Protein AF-A0A507D457-F1 (afdb_monomer_lite)

Structure (mmCIF, N/CA/C/O backbone):
data_AF-A0A507D457-F1
#
_entry.id   AF-A0A507D457-F1
#
loop_
_atom_site.group_PDB
_atom_site.id
_atom_site.type_symbol
_atom_site.label_atom_id
_atom_site.label_alt_id
_atom_site.label_comp_id
_atom_site.label_asym_id
_atom_site.label_entity_id
_atom_site.label_seq_id
_atom_site.pdbx_PDB_ins_code
_atom_site.Cartn_x
_atom_site.Cartn_y
_atom_site.Cartn_z
_atom_site.occupancy
_atom_site.B_iso_or_equiv
_atom_site.auth_seq_id
_atom_site.auth_comp_id
_atom_site.auth_asym_id
_atom_site.auth_atom_id
_atom_site.pdbx_PDB_model_num
ATOM 1 N N . MET A 1 1 ? 14.334 3.196 -69.834 1.00 40.72 1 MET A N 1
ATOM 2 C CA . MET A 1 1 ? 15.586 3.610 -70.505 1.00 40.72 1 MET A CA 1
ATOM 3 C C . MET A 1 1 ? 16.375 4.481 -69.542 1.00 40.72 1 MET A C 1
ATOM 5 O O . MET A 1 1 ? 15.793 5.365 -68.929 1.00 40.72 1 MET A O 1
ATOM 9 N N . ARG A 1 2 ? 17.643 4.129 -69.306 1.00 42.78 2 ARG A N 1
ATOM 10 C CA . ARG A 1 2 ? 18.529 4.730 -68.298 1.00 42.78 2 ARG A CA 1
ATOM 11 C C . ARG A 1 2 ? 19.081 6.055 -68.831 1.00 42.78 2 ARG A C 1
ATOM 13 O O . ARG A 1 2 ? 19.603 6.077 -69.938 1.00 42.78 2 ARG A O 1
ATOM 20 N N . SER A 1 3 ? 18.970 7.124 -68.048 1.00 52.28 3 SER A N 1
ATOM 21 C CA . SER A 1 3 ? 19.655 8.393 -68.301 1.00 52.28 3 SER A CA 1
ATOM 22 C C . SER A 1 3 ? 21.042 8.315 -67.655 1.00 52.28 3 SER A C 1
ATOM 24 O O . SER A 1 3 ? 21.180 8.065 -66.459 1.00 52.28 3 SER A O 1
ATOM 26 N N . THR A 1 4 ? 22.072 8.446 -68.485 1.00 59.47 4 THR A N 1
ATOM 27 C CA . THR A 1 4 ? 23.485 8.518 -68.108 1.00 59.47 4 THR A CA 1
ATOM 28 C C . THR A 1 4 ? 24.004 9.893 -68.501 1.00 59.47 4 THR A C 1
ATOM 30 O O . THR A 1 4 ? 23.949 10.239 -69.680 1.00 59.47 4 THR A O 1
ATOM 33 N N . THR A 1 5 ? 24.551 10.643 -67.546 1.00 67.50 5 THR A N 1
ATOM 34 C CA . THR A 1 5 ? 25.276 11.897 -67.809 1.00 67.50 5 THR A CA 1
ATOM 35 C C . THR A 1 5 ? 26.602 11.868 -67.032 1.00 67.50 5 THR A C 1
ATOM 37 O O . THR A 1 5 ? 26.635 11.295 -65.939 1.00 67.50 5 THR A O 1
ATOM 40 N N . PRO A 1 6 ? 27.717 12.382 -67.594 1.00 61.09 6 PRO A N 1
ATOM 41 C CA . PRO A 1 6 ? 29.050 11.887 -67.263 1.00 61.09 6 PRO A CA 1
ATOM 42 C C . PRO A 1 6 ? 29.789 12.639 -66.145 1.00 61.09 6 PRO A C 1
ATOM 44 O O . PRO A 1 6 ? 29.514 13.782 -65.792 1.00 61.09 6 PRO A O 1
ATOM 47 N N . CYS A 1 7 ? 30.798 11.922 -65.652 1.00 49.75 7 CYS A N 1
ATOM 48 C CA . CYS A 1 7 ? 31.830 12.249 -64.676 1.00 49.75 7 CYS A CA 1
ATOM 49 C C . CYS A 1 7 ? 32.551 13.591 -64.942 1.00 49.75 7 CYS A C 1
ATOM 51 O O . CYS A 1 7 ? 33.140 13.780 -66.007 1.00 49.75 7 CYS A O 1
ATOM 53 N N . ARG A 1 8 ? 32.588 14.496 -63.948 1.00 54.41 8 ARG A N 1
ATOM 54 C CA . ARG A 1 8 ? 33.417 15.717 -63.971 1.00 54.41 8 ARG A CA 1
ATOM 55 C C . ARG A 1 8 ? 34.651 15.542 -63.085 1.00 54.41 8 ARG A C 1
ATOM 57 O O . ARG A 1 8 ? 34.602 15.687 -61.868 1.00 54.41 8 ARG A O 1
ATOM 64 N N . ARG A 1 9 ? 35.769 15.231 -63.738 1.00 54.78 9 ARG A N 1
ATOM 65 C CA . ARG A 1 9 ? 37.132 15.193 -63.196 1.00 54.78 9 ARG A CA 1
ATOM 66 C C . ARG A 1 9 ? 37.588 16.618 -62.858 1.00 54.78 9 ARG A C 1
ATOM 68 O O . ARG A 1 9 ? 37.715 17.435 -63.762 1.00 54.78 9 ARG A O 1
ATOM 75 N N . SER A 1 10 ? 37.852 16.903 -61.583 1.00 58.59 10 SER A N 1
ATOM 76 C CA . SER A 1 10 ? 38.511 18.139 -61.142 1.00 58.59 10 SER A CA 1
ATOM 77 C C . SER A 1 10 ? 39.862 17.812 -60.509 1.00 58.59 10 SER A C 1
ATOM 79 O O . SER A 1 10 ? 40.001 16.878 -59.722 1.00 58.59 10 SER A O 1
ATOM 81 N N . THR A 1 11 ? 40.875 18.538 -60.954 1.00 60.06 11 THR A N 1
ATOM 82 C CA . THR A 1 11 ? 42.305 18.312 -60.759 1.00 60.06 11 THR A CA 1
ATOM 83 C C . THR A 1 11 ? 42.849 18.984 -59.491 1.00 60.06 11 THR A C 1
ATOM 85 O O . THR A 1 11 ? 42.638 20.171 -59.305 1.00 60.06 11 THR A O 1
ATOM 88 N N . ARG A 1 12 ? 43.637 18.217 -58.718 1.00 49.38 12 ARG A N 1
ATOM 89 C CA . ARG A 1 12 ? 44.811 18.582 -57.882 1.00 49.38 12 ARG A CA 1
ATOM 90 C C . ARG A 1 12 ? 44.747 19.759 -56.874 1.00 49.38 12 ARG A C 1
ATOM 92 O O . ARG A 1 12 ? 44.838 20.918 -57.245 1.00 49.38 12 ARG A O 1
ATOM 99 N N . LEU A 1 13 ? 44.771 19.357 -55.593 1.00 61.59 13 LEU A N 1
ATOM 100 C CA . LEU A 1 13 ? 45.591 19.783 -54.429 1.00 61.59 13 LEU A CA 1
ATOM 101 C C . LEU A 1 13 ? 46.285 21.164 -54.413 1.00 61.59 13 LEU A C 1
ATOM 103 O O . LEU A 1 13 ? 47.066 21.472 -55.310 1.00 61.59 13 LEU A O 1
ATOM 107 N N . PRO A 1 14 ? 46.281 21.801 -53.226 1.00 58.06 14 PRO A N 1
ATOM 108 C CA . PRO A 1 14 ? 47.532 22.242 -52.598 1.00 58.06 14 PRO A CA 1
ATOM 109 C C . PRO A 1 14 ? 47.848 21.495 -51.286 1.00 58.06 14 PRO A C 1
ATOM 111 O O . PRO A 1 14 ? 46.975 21.231 -50.464 1.00 58.06 14 PRO A O 1
ATOM 114 N N . LYS A 1 15 ? 49.133 21.160 -51.104 1.00 56.28 15 LYS A N 1
ATOM 115 C CA . LYS A 1 15 ? 49.724 20.649 -49.857 1.00 56.28 15 LYS A CA 1
ATOM 116 C C . LYS A 1 15 ? 49.839 21.795 -48.848 1.00 56.28 15 LYS A C 1
ATOM 118 O O . LYS A 1 15 ? 50.348 22.853 -49.211 1.00 56.28 15 LYS A O 1
ATOM 123 N N . THR A 1 16 ? 49.452 21.569 -47.596 1.00 59.59 16 THR A N 1
ATOM 124 C CA . THR A 1 16 ? 49.792 22.443 -46.462 1.00 59.59 16 THR A CA 1
ATOM 125 C C . THR A 1 16 ? 50.861 21.795 -45.573 1.00 59.59 16 THR A C 1
ATOM 127 O O . THR A 1 16 ? 50.973 20.566 -45.546 1.00 59.59 16 THR A O 1
ATOM 130 N N . PRO A 1 17 ? 51.715 22.613 -44.931 1.00 56.50 17 PRO A N 1
ATOM 131 C CA . PRO A 1 17 ? 53.011 22.190 -44.417 1.00 56.50 17 PRO A CA 1
ATOM 132 C C . PRO A 1 17 ? 52.949 21.429 -43.088 1.00 56.50 17 PRO A C 1
ATOM 134 O O . PRO A 1 17 ? 52.073 21.619 -42.250 1.00 56.50 17 PRO A O 1
ATOM 137 N N . THR A 1 18 ? 53.964 20.588 -42.935 1.00 61.97 18 THR A N 1
ATOM 138 C CA . THR A 1 18 ? 54.410 19.856 -41.749 1.00 61.97 18 THR A CA 1
ATOM 139 C C . THR A 1 18 ? 54.603 20.747 -40.523 1.00 61.97 18 THR A C 1
ATOM 141 O O . THR A 1 18 ? 55.246 21.785 -40.649 1.00 61.97 18 THR A O 1
ATOM 144 N N . ASN A 1 19 ? 54.161 20.284 -39.346 1.00 46.72 19 ASN A N 1
ATOM 145 C CA . ASN A 1 19 ? 54.885 20.426 -38.074 1.00 46.72 19 ASN A CA 1
ATOM 146 C C . ASN A 1 19 ? 54.259 19.547 -36.971 1.00 46.72 19 ASN A C 1
ATOM 148 O O . ASN A 1 19 ? 53.062 19.637 -36.721 1.00 46.72 19 ASN A O 1
ATOM 152 N N . GLY A 1 20 ? 55.093 18.760 -36.280 1.00 47.62 20 GLY A N 1
ATOM 153 C CA . GLY A 1 20 ? 54.848 18.349 -34.890 1.00 47.62 20 GLY A CA 1
ATOM 154 C C . GLY A 1 20 ? 54.278 16.949 -34.646 1.00 47.62 20 GLY A C 1
ATOM 155 O O . GLY A 1 20 ? 53.092 16.787 -34.396 1.00 47.62 20 GLY A O 1
ATOM 156 N N . THR A 1 21 ? 55.165 15.958 -34.663 1.00 55.25 21 THR A N 1
ATOM 157 C CA . THR A 1 21 ? 55.191 14.717 -33.870 1.00 55.25 21 THR A CA 1
ATOM 158 C C . THR A 1 21 ? 54.101 14.548 -32.794 1.00 55.25 21 THR A C 1
ATOM 160 O O . THR A 1 21 ? 54.176 15.151 -31.727 1.00 55.25 21 THR A O 1
ATOM 163 N N . HIS A 1 22 ? 53.173 13.615 -33.012 1.00 49.22 22 HIS A N 1
ATOM 164 C CA . HIS A 1 22 ? 52.527 12.872 -31.927 1.00 49.22 22 HIS A CA 1
ATOM 165 C C . HIS A 1 22 ? 53.082 11.442 -31.997 1.00 49.22 22 HIS A C 1
ATOM 167 O O . HIS A 1 22 ? 52.930 10.814 -33.047 1.00 49.22 22 HIS A O 1
ATOM 173 N N . PRO A 1 23 ? 53.761 10.919 -30.959 1.00 55.41 23 PRO A N 1
ATOM 174 C CA . PRO A 1 23 ? 54.167 9.524 -30.964 1.00 55.41 23 PRO A CA 1
ATOM 175 C C . PRO A 1 23 ? 52.903 8.667 -30.888 1.00 55.41 23 PRO A C 1
ATOM 177 O O . PRO A 1 23 ? 52.163 8.703 -29.905 1.00 55.41 23 PRO A O 1
ATOM 180 N N . THR A 1 24 ? 52.635 7.919 -31.950 1.00 60.94 24 THR A N 1
ATOM 181 C CA . THR A 1 24 ? 51.861 6.687 -31.851 1.00 60.94 24 THR A CA 1
ATOM 182 C C . THR A 1 24 ? 52.665 5.725 -30.982 1.00 60.94 24 THR A C 1
ATOM 184 O O . THR A 1 24 ? 53.814 5.484 -31.330 1.00 60.94 24 THR A O 1
ATOM 187 N N . PRO A 1 25 ? 52.135 5.177 -29.876 1.00 58.69 25 PRO A N 1
ATOM 188 C CA . PRO A 1 25 ? 52.659 3.939 -29.340 1.00 58.69 25 PRO A CA 1
ATOM 189 C C . PRO A 1 25 ? 52.114 2.801 -30.198 1.00 58.69 25 PRO A C 1
ATOM 191 O O . PRO A 1 25 ? 50.949 2.404 -30.143 1.00 58.69 25 PRO A O 1
ATOM 194 N N . ASP A 1 26 ? 53.008 2.359 -31.054 1.00 57.66 26 ASP A N 1
ATOM 195 C CA . ASP A 1 26 ? 53.074 1.100 -31.756 1.00 57.66 26 ASP A CA 1
ATOM 196 C C . ASP A 1 26 ? 52.633 -0.070 -30.867 1.00 57.66 26 ASP A C 1
ATOM 198 O O . ASP A 1 26 ? 52.958 -0.214 -29.688 1.00 57.66 26 ASP A O 1
ATOM 202 N N . THR A 1 27 ? 51.858 -0.930 -31.504 1.00 56.81 27 THR A N 1
ATOM 203 C CA . THR A 1 27 ? 51.615 -2.323 -31.164 1.00 56.81 27 THR A CA 1
ATOM 204 C C . THR A 1 27 ? 52.875 -3.051 -30.687 1.00 56.81 27 THR A C 1
ATOM 206 O O . THR A 1 27 ? 53.610 -3.544 -31.532 1.00 56.81 27 THR A O 1
ATOM 209 N N . GLU A 1 28 ? 53.066 -3.242 -29.376 1.00 54.56 28 GLU A N 1
ATOM 210 C CA . GLU A 1 28 ? 53.715 -4.473 -28.883 1.00 54.56 28 GLU A CA 1
ATOM 211 C C . GLU A 1 28 ? 53.509 -4.849 -27.407 1.00 54.56 28 GLU A C 1
ATOM 213 O O . GLU A 1 28 ? 54.311 -5.580 -26.848 1.00 54.56 28 GLU A O 1
ATOM 218 N N . HIS A 1 29 ? 52.405 -4.485 -26.755 1.00 50.53 29 HIS A N 1
ATOM 219 C CA . HIS A 1 29 ? 52.002 -5.201 -25.533 1.00 50.53 29 HIS A CA 1
ATOM 220 C C . HIS A 1 29 ? 50.528 -5.591 -25.602 1.00 50.53 29 HIS A C 1
ATOM 222 O O . HIS A 1 29 ? 49.727 -5.284 -24.719 1.00 50.53 29 HIS A O 1
ATOM 228 N N . MET A 1 30 ? 50.167 -6.351 -26.644 1.00 43.16 30 MET A N 1
ATOM 229 C CA . MET A 1 30 ? 49.155 -7.387 -26.450 1.00 43.16 30 MET A CA 1
ATOM 230 C C . MET A 1 30 ? 49.734 -8.359 -25.422 1.00 43.16 30 MET A C 1
ATOM 232 O O . MET A 1 30 ? 50.347 -9.366 -25.766 1.00 43.16 30 MET A O 1
ATOM 236 N N . VAL A 1 31 ? 49.579 -8.028 -24.139 1.00 54.34 31 VAL A N 1
ATOM 237 C CA . VAL A 1 31 ? 49.706 -9.004 -23.068 1.00 54.34 31 VAL A CA 1
ATOM 238 C C . VAL A 1 31 ? 48.721 -10.098 -23.440 1.00 54.34 31 VAL A C 1
ATOM 240 O O . VAL A 1 31 ? 47.506 -9.907 -23.355 1.00 54.34 31 VAL A O 1
ATOM 243 N N . ARG A 1 32 ? 49.268 -11.215 -23.918 1.00 45.72 32 ARG A N 1
ATOM 244 C CA . ARG A 1 32 ? 48.612 -12.508 -24.051 1.00 45.72 32 ARG A CA 1
ATOM 245 C C . ARG A 1 32 ? 48.019 -12.823 -22.675 1.00 45.72 32 ARG A C 1
ATOM 247 O O . ARG A 1 32 ? 48.655 -13.434 -21.826 1.00 45.72 32 ARG A O 1
ATOM 254 N N . ARG A 1 33 ? 46.807 -12.335 -22.400 1.00 57.44 33 ARG A N 1
ATOM 255 C CA . ARG A 1 33 ? 45.983 -12.820 -21.292 1.00 57.44 33 ARG A CA 1
ATOM 256 C C . ARG A 1 33 ? 45.326 -14.091 -21.788 1.00 57.44 33 ARG A C 1
ATOM 258 O O . ARG A 1 33 ? 44.151 -14.129 -22.134 1.00 57.44 33 ARG A O 1
ATOM 265 N N . GLU A 1 34 ? 46.155 -15.114 -21.896 1.00 49.56 34 GLU A N 1
ATOM 266 C CA . GLU A 1 34 ? 45.708 -16.489 -21.984 1.00 49.56 34 GLU A CA 1
ATOM 267 C C . GLU A 1 34 ? 45.012 -16.767 -20.662 1.00 49.56 34 GLU A C 1
ATOM 269 O O . GLU A 1 34 ? 45.642 -16.659 -19.618 1.00 49.56 34 GLU A O 1
ATOM 274 N N . PHE A 1 35 ? 43.702 -16.998 -20.695 1.00 50.06 35 PHE A N 1
ATOM 275 C CA . PHE A 1 35 ? 42.905 -17.353 -19.526 1.00 50.06 35 PHE A CA 1
ATOM 276 C C . PHE A 1 35 ? 43.305 -18.767 -19.083 1.00 50.06 35 PHE A C 1
ATOM 278 O O . PHE A 1 35 ? 42.814 -19.733 -19.676 1.00 50.06 35 PHE A O 1
ATOM 285 N N . PRO A 1 36 ? 44.178 -18.949 -18.076 1.00 54.44 36 PRO A N 1
ATOM 286 C CA . PRO A 1 36 ? 44.585 -20.272 -17.667 1.00 54.44 36 PRO A CA 1
ATOM 287 C C . PRO A 1 36 ? 43.594 -20.686 -16.584 1.00 54.44 36 PRO A C 1
ATOM 289 O O . PRO A 1 36 ? 43.691 -20.240 -15.444 1.00 54.44 36 PRO A O 1
ATOM 292 N N . LEU A 1 37 ? 42.634 -21.534 -16.953 1.00 55.50 37 LEU A N 1
ATOM 293 C CA . LEU A 1 37 ? 41.716 -22.200 -16.026 1.00 55.50 37 LEU A CA 1
ATOM 294 C C . LEU A 1 37 ? 40.602 -21.289 -15.462 1.00 55.50 37 LEU A C 1
ATOM 296 O O . LEU A 1 37 ? 40.804 -20.494 -14.553 1.00 55.50 37 LEU A O 1
ATOM 300 N N . PHE A 1 38 ? 39.382 -21.436 -15.982 1.00 51.03 38 PHE A N 1
ATOM 301 C CA . PHE A 1 38 ? 38.178 -20.749 -15.498 1.00 51.03 38 PHE A CA 1
ATOM 302 C C . PHE A 1 38 ? 37.650 -21.383 -14.188 1.00 51.03 38 PHE A C 1
ATOM 304 O O . PHE A 1 38 ? 37.067 -22.468 -14.255 1.00 51.03 38 PHE A O 1
ATOM 311 N N . PRO A 1 39 ? 37.737 -20.744 -12.997 1.00 50.78 39 PRO A N 1
ATOM 312 C CA . PRO A 1 39 ? 36.945 -21.162 -11.850 1.00 50.78 39 PRO A CA 1
ATOM 313 C C . PRO A 1 39 ? 35.525 -20.609 -12.014 1.00 50.78 39 PRO A C 1
ATOM 315 O O . PRO A 1 39 ? 35.305 -19.404 -12.146 1.00 50.78 39 PRO A O 1
ATOM 318 N N . PHE A 1 40 ? 34.536 -21.490 -11.946 1.00 55.47 40 PHE A N 1
ATOM 319 C CA . PHE A 1 40 ? 33.086 -21.248 -12.011 1.00 55.47 40 PHE A CA 1
ATOM 320 C C . PHE A 1 40 ? 32.524 -20.201 -11.012 1.00 55.47 40 PHE A C 1
ATOM 322 O O . PHE A 1 40 ? 31.317 -19.985 -10.965 1.00 55.47 40 PHE A O 1
ATOM 329 N N . ARG A 1 41 ? 33.366 -19.496 -10.240 1.00 50.72 41 ARG A N 1
ATOM 330 C CA . ARG A 1 41 ? 32.984 -18.323 -9.428 1.00 50.72 41 ARG A CA 1
ATOM 331 C C . ARG A 1 41 ? 32.916 -17.003 -10.220 1.00 50.72 41 ARG A C 1
ATOM 333 O O . ARG A 1 41 ? 32.436 -16.012 -9.681 1.00 50.72 41 ARG A O 1
ATOM 340 N N . LEU A 1 42 ? 33.337 -16.989 -11.490 1.00 55.88 42 LEU A N 1
ATOM 341 C CA . LEU A 1 42 ? 33.247 -15.852 -12.428 1.00 55.88 42 LEU A CA 1
ATOM 342 C C . LEU A 1 42 ? 31.890 -15.726 -13.159 1.00 55.88 42 LEU A C 1
ATOM 344 O O . LEU A 1 42 ? 31.726 -14.832 -13.983 1.00 55.88 42 LEU A O 1
ATOM 348 N N . PHE A 1 43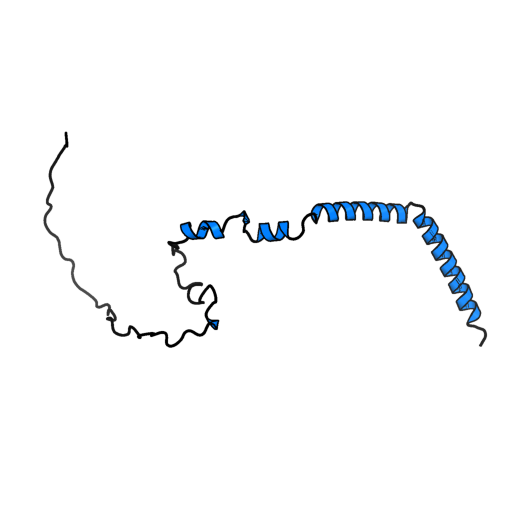 ? 30.890 -16.556 -12.840 1.00 52.84 43 PHE A N 1
ATOM 349 C CA . PHE A 1 43 ? 29.520 -16.457 -13.375 1.00 52.84 43 PHE A CA 1
ATOM 350 C C . PHE A 1 43 ? 28.705 -15.306 -12.736 1.00 52.84 43 PHE A C 1
ATOM 352 O O . PHE A 1 43 ? 27.551 -15.468 -12.344 1.00 52.84 43 PHE A O 1
ATOM 359 N N . ARG A 1 44 ? 2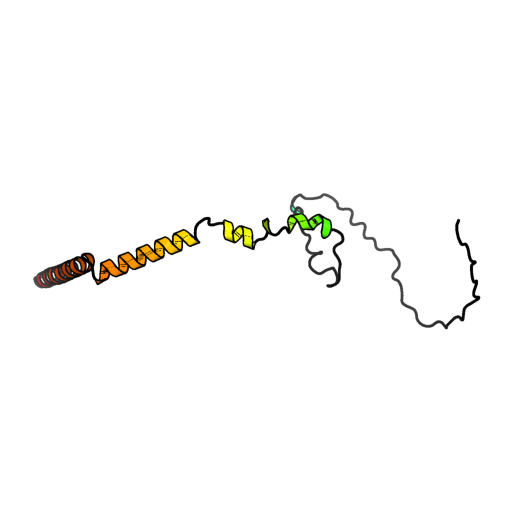9.288 -14.106 -12.618 1.00 51.84 44 ARG A N 1
ATOM 360 C CA . ARG A 1 44 ? 28.502 -12.874 -12.450 1.00 51.84 44 ARG A CA 1
ATOM 361 C C . ARG A 1 44 ? 28.171 -12.325 -13.830 1.00 51.84 44 ARG A C 1
ATOM 363 O O . ARG A 1 44 ? 29.052 -12.148 -14.660 1.00 51.84 44 ARG A O 1
ATOM 370 N N . VAL A 1 45 ? 26.898 -12.003 -14.039 1.00 57.34 45 VAL A N 1
ATOM 371 C CA . VAL A 1 45 ? 26.339 -11.569 -15.332 1.00 57.34 45 VAL A CA 1
ATOM 372 C C . VAL A 1 45 ? 26.835 -10.175 -15.775 1.00 57.34 45 VAL A C 1
ATOM 374 O O . VAL A 1 45 ? 26.562 -9.777 -16.897 1.00 57.34 45 VAL A O 1
ATOM 377 N N . ASN A 1 46 ? 27.612 -9.453 -14.956 1.00 55.22 46 ASN A N 1
ATOM 378 C CA . ASN A 1 46 ? 28.267 -8.201 -15.351 1.00 55.22 46 ASN A CA 1
ATOM 379 C C . ASN A 1 46 ? 29.676 -8.099 -14.742 1.00 55.22 46 ASN A C 1
ATOM 381 O O . ASN A 1 46 ? 29.802 -8.140 -13.513 1.00 55.22 46 ASN A O 1
ATOM 385 N N . PRO A 1 47 ? 30.737 -7.943 -15.551 1.00 57.78 47 PRO A N 1
ATOM 386 C CA . PRO A 1 47 ? 32.050 -7.603 -15.036 1.00 57.78 47 PRO A CA 1
ATOM 387 C C . PRO A 1 47 ? 32.156 -6.089 -14.740 1.00 57.78 47 PRO A C 1
ATOM 389 O O . PRO A 1 47 ? 31.623 -5.272 -15.493 1.00 57.78 47 PRO A O 1
ATOM 392 N N . PRO A 1 48 ? 32.885 -5.681 -13.684 1.00 54.72 48 PRO A N 1
ATOM 393 C CA . PRO A 1 48 ? 32.924 -4.295 -13.194 1.00 54.72 48 PRO A CA 1
ATOM 394 C C . PRO A 1 48 ? 33.628 -3.297 -14.129 1.00 54.72 48 PRO A C 1
ATOM 396 O O . PRO A 1 48 ? 33.690 -2.116 -13.816 1.00 54.72 48 PRO A O 1
ATOM 399 N N . PHE A 1 49 ? 34.158 -3.743 -15.273 1.00 57.88 49 PHE A N 1
ATOM 400 C CA . PHE A 1 49 ? 34.760 -2.864 -16.277 1.00 57.88 49 PHE A CA 1
ATOM 401 C C . PHE A 1 49 ? 33.754 -2.338 -17.314 1.00 57.88 49 PHE A C 1
ATOM 403 O O . PHE A 1 49 ? 34.179 -1.644 -18.228 1.00 57.88 49 PHE A O 1
ATOM 410 N N . LEU A 1 50 ? 32.458 -2.667 -17.228 1.00 51.16 50 LEU A N 1
ATOM 411 C CA . LEU A 1 50 ? 31.421 -2.141 -18.137 1.00 51.16 50 LEU A CA 1
ATOM 412 C C . LEU A 1 50 ? 30.618 -0.978 -17.538 1.00 51.16 50 LEU A C 1
ATOM 414 O O . LEU A 1 50 ? 30.175 -0.097 -18.273 1.00 51.16 50 LEU A O 1
ATOM 418 N N . ASP A 1 51 ? 30.466 -0.938 -16.214 1.00 51.91 51 ASP A N 1
ATOM 419 C CA . ASP A 1 51 ? 29.826 0.186 -15.538 1.00 51.91 51 ASP A CA 1
ATOM 420 C C . ASP A 1 51 ? 30.804 1.372 -15.544 1.00 51.91 51 ASP A C 1
ATOM 422 O O . ASP A 1 51 ? 31.698 1.452 -14.704 1.00 51.91 51 ASP A O 1
ATOM 426 N N . LYS A 1 52 ? 30.609 2.302 -16.496 1.00 55.28 52 LYS A N 1
ATOM 427 C CA . LYS A 1 52 ? 31.330 3.588 -16.680 1.00 55.28 52 LYS A CA 1
ATOM 428 C C . LYS A 1 52 ? 32.625 3.577 -17.512 1.00 55.28 52 LYS A C 1
ATOM 430 O O . LYS A 1 52 ? 33.337 4.576 -17.516 1.00 55.28 52 LYS A O 1
ATOM 435 N N . SER A 1 53 ? 32.952 2.505 -18.234 1.00 56.31 53 SER A N 1
ATOM 436 C CA . SER A 1 53 ? 34.098 2.522 -19.174 1.00 56.31 53 SER A CA 1
ATOM 437 C C . SER A 1 53 ? 33.769 3.103 -20.547 1.00 56.31 53 SER A C 1
ATOM 439 O O . SER A 1 53 ? 34.667 3.413 -21.328 1.00 56.31 53 SER A O 1
ATOM 441 N N . LEU A 1 54 ? 32.484 3.241 -20.850 1.00 66.25 54 LEU A N 1
ATOM 442 C CA . LEU A 1 54 ? 32.001 3.756 -22.115 1.00 66.25 54 LEU A CA 1
ATOM 443 C C . LEU A 1 54 ? 31.630 5.233 -21.920 1.00 66.25 54 LEU A C 1
ATOM 445 O O . LEU A 1 54 ? 30.999 5.554 -20.913 1.00 66.25 54 LEU A O 1
ATOM 449 N N . PRO A 1 55 ? 32.027 6.136 -22.837 1.00 71.38 55 PRO A N 1
ATOM 450 C CA . PRO A 1 55 ? 31.643 7.543 -22.754 1.00 71.38 55 PRO A CA 1
ATOM 451 C C . PRO A 1 55 ? 30.115 7.661 -22.677 1.00 71.38 55 PRO A C 1
ATOM 453 O O . PRO A 1 55 ? 29.415 6.846 -23.276 1.00 71.38 55 PRO A O 1
ATOM 456 N N . ASP A 1 56 ? 29.591 8.683 -21.995 1.00 73.94 56 ASP A N 1
ATOM 457 C CA . ASP A 1 56 ? 28.144 8.855 -21.739 1.00 73.94 56 ASP A CA 1
ATOM 458 C C . ASP A 1 56 ? 27.270 8.813 -23.013 1.00 73.94 56 ASP A C 1
ATOM 460 O O . ASP A 1 56 ? 26.074 8.536 -22.955 1.00 73.94 56 ASP A O 1
ATOM 464 N N . ASN A 1 57 ? 27.879 9.038 -24.183 1.00 72.75 57 ASN A N 1
ATOM 465 C CA . ASN A 1 57 ? 27.265 8.939 -25.507 1.00 72.75 57 ASN A CA 1
ATOM 466 C C . ASN A 1 57 ? 27.567 7.611 -26.243 1.00 72.75 57 ASN A C 1
ATOM 468 O O . ASN A 1 57 ? 27.699 7.579 -27.467 1.00 72.75 57 ASN A O 1
ATOM 472 N N . HIS A 1 58 ? 27.746 6.502 -25.528 1.00 75.81 58 HIS A N 1
ATOM 473 C CA . HIS A 1 58 ? 27.937 5.198 -26.155 1.00 75.81 58 HIS A CA 1
ATOM 474 C C . HIS A 1 58 ? 26.596 4.513 -26.440 1.00 75.81 58 HIS A C 1
ATOM 476 O O . HIS A 1 58 ? 25.805 4.223 -25.541 1.00 75.81 58 HIS A O 1
ATOM 482 N N . TYR A 1 59 ? 26.346 4.223 -27.716 1.00 78.12 59 TYR A N 1
ATOM 483 C CA . TYR A 1 59 ? 25.164 3.491 -28.154 1.00 78.12 59 TYR A CA 1
ATOM 484 C C . TYR A 1 59 ? 25.400 1.982 -28.051 1.00 78.12 59 TYR A C 1
ATOM 486 O O . TYR A 1 59 ? 26.202 1.430 -28.800 1.00 78.12 59 TYR A O 1
ATOM 494 N N . ASP A 1 60 ? 24.657 1.302 -27.179 1.00 83.12 60 ASP A N 1
ATOM 495 C CA . ASP A 1 60 ? 24.666 -0.161 -27.103 1.00 83.12 60 ASP A CA 1
ATOM 496 C C . ASP A 1 60 ? 24.059 -0.786 -28.388 1.00 83.12 60 ASP A C 1
ATOM 498 O O . ASP A 1 60 ? 22.852 -0.629 -28.641 1.00 83.12 60 ASP A O 1
ATOM 502 N N . PRO A 1 61 ? 24.849 -1.517 -29.206 1.00 84.25 61 PRO A N 1
ATOM 503 C CA . PRO A 1 61 ? 24.380 -2.110 -30.460 1.00 84.25 61 PRO A CA 1
ATOM 504 C C . PRO A 1 61 ? 23.354 -3.235 -30.248 1.00 84.25 61 PRO A C 1
ATOM 506 O O . PRO A 1 61 ? 22.547 -3.506 -31.140 1.00 84.25 61 PRO A O 1
ATOM 509 N N . TRP A 1 62 ? 23.322 -3.857 -29.066 1.00 85.38 62 TRP A N 1
ATOM 510 C CA . TRP A 1 62 ? 22.418 -4.960 -28.732 1.00 85.38 62 TRP A CA 1
ATOM 511 C C . TRP A 1 62 ? 21.146 -4.502 -28.029 1.00 85.38 62 TRP A C 1
ATOM 513 O O . TRP A 1 62 ? 20.243 -5.308 -27.814 1.00 85.38 62 TRP A O 1
ATOM 523 N N . ARG A 1 63 ? 20.994 -3.202 -27.766 1.00 83.50 63 ARG A N 1
ATOM 524 C CA . ARG A 1 63 ? 19.829 -2.634 -27.078 1.00 83.50 63 ARG A CA 1
ATOM 525 C C . ARG A 1 63 ? 18.490 -3.043 -27.696 1.00 83.50 63 ARG A C 1
ATOM 527 O O . ARG A 1 63 ? 17.536 -3.286 -26.968 1.00 83.50 63 ARG A O 1
ATOM 534 N N . LYS A 1 64 ? 18.409 -3.142 -29.032 1.00 85.69 64 LYS A N 1
ATOM 535 C CA . LYS A 1 64 ? 17.199 -3.619 -29.736 1.00 85.69 64 LYS A CA 1
ATOM 536 C C . LYS A 1 64 ? 16.907 -5.094 -29.443 1.00 85.69 64 LYS A C 1
ATOM 538 O O . LYS A 1 64 ? 15.749 -5.467 -29.304 1.00 85.69 64 LYS A O 1
ATOM 543 N N . ARG A 1 65 ? 17.952 -5.917 -29.333 1.00 85.50 65 ARG A N 1
ATOM 544 C CA . ARG A 1 65 ? 17.856 -7.345 -29.009 1.00 85.50 65 ARG A CA 1
ATOM 545 C C . ARG A 1 65 ? 17.528 -7.569 -27.534 1.00 85.50 65 ARG A C 1
ATOM 547 O O . ARG A 1 65 ? 16.761 -8.473 -27.245 1.00 85.50 65 ARG A O 1
ATOM 554 N N . ASP A 1 66 ? 18.046 -6.747 -26.628 1.00 88.06 66 ASP A N 1
ATOM 555 C CA . ASP A 1 66 ? 17.785 -6.847 -25.184 1.00 88.06 66 ASP A CA 1
ATOM 556 C C . ASP A 1 66 ? 16.514 -6.107 -24.732 1.00 88.06 66 ASP A C 1
ATOM 558 O O . ASP A 1 66 ? 16.115 -6.203 -23.568 1.00 88.06 66 ASP A O 1
ATOM 562 N N . ALA A 1 67 ? 15.831 -5.411 -25.647 1.00 88.81 67 ALA A N 1
ATOM 563 C CA . ALA A 1 67 ? 14.619 -4.648 -25.354 1.00 88.81 67 ALA A CA 1
ATOM 564 C C . ALA A 1 67 ? 13.501 -5.510 -24.742 1.00 88.81 67 ALA A C 1
ATOM 566 O O . ALA A 1 67 ? 12.823 -5.057 -23.823 1.00 88.81 67 ALA A O 1
ATOM 567 N N . TRP A 1 68 ? 13.344 -6.769 -25.174 1.00 86.56 68 TRP A N 1
ATOM 568 C CA . TRP A 1 68 ? 12.307 -7.664 -24.638 1.00 86.56 68 TRP A CA 1
ATOM 569 C C . TRP A 1 68 ? 12.501 -7.983 -23.146 1.00 86.56 68 TRP A C 1
ATOM 571 O O . TRP A 1 68 ? 11.523 -8.187 -22.432 1.00 86.56 68 TRP A O 1
ATOM 581 N N . ARG A 1 69 ? 13.746 -7.984 -22.639 1.00 87.75 69 ARG A N 1
ATOM 582 C CA . ARG A 1 69 ? 14.035 -8.211 -21.207 1.00 87.75 69 ARG A CA 1
ATOM 583 C C . ARG A 1 69 ? 13.635 -7.022 -20.344 1.00 87.75 69 ARG A C 1
ATOM 585 O O . ARG A 1 69 ? 13.345 -7.183 -19.163 1.00 87.75 69 ARG A O 1
ATOM 592 N N . ARG A 1 70 ? 13.642 -5.830 -20.940 1.00 84.25 70 ARG A N 1
ATOM 593 C CA . ARG A 1 70 ? 13.254 -4.561 -20.316 1.00 84.25 70 ARG A CA 1
ATOM 594 C C . ARG A 1 70 ? 11.800 -4.199 -20.629 1.00 84.25 70 ARG A C 1
ATOM 596 O O . ARG A 1 70 ? 11.444 -3.031 -20.566 1.00 84.25 70 ARG A O 1
ATOM 603 N N . HIS A 1 71 ? 10.975 -5.183 -20.986 1.00 88.94 71 HIS A N 1
ATOM 604 C CA . HIS A 1 71 ? 9.556 -4.966 -21.227 1.00 88.94 71 HIS A CA 1
ATOM 605 C C . HIS A 1 71 ? 8.848 -4.501 -19.944 1.00 88.94 71 HIS A C 1
ATOM 607 O O . HIS A 1 71 ? 9.150 -4.995 -18.854 1.00 88.94 71 HIS A O 1
ATOM 613 N N . ASP A 1 72 ? 7.883 -3.589 -20.076 1.00 88.44 72 ASP A N 1
ATOM 614 C CA . ASP A 1 72 ? 7.179 -2.964 -18.946 1.00 88.44 72 ASP A CA 1
ATOM 615 C C . ASP A 1 72 ? 6.497 -3.981 -18.025 1.00 88.44 72 ASP A C 1
ATOM 617 O O . ASP A 1 72 ? 6.472 -3.797 -16.804 1.00 88.44 72 ASP A O 1
ATOM 621 N N . PHE A 1 73 ? 6.038 -5.105 -18.582 1.00 88.00 73 PHE A N 1
ATOM 622 C CA . PHE A 1 73 ? 5.498 -6.225 -17.812 1.00 88.00 73 PHE A CA 1
ATOM 623 C C . PHE A 1 73 ? 6.491 -6.766 -16.770 1.00 88.00 73 PHE A C 1
ATOM 625 O O . PHE A 1 73 ? 6.106 -7.094 -15.647 1.00 88.00 73 PHE A O 1
ATOM 632 N N . PHE A 1 74 ? 7.783 -6.814 -17.110 1.00 89.06 74 PHE A N 1
ATOM 633 C CA . PHE A 1 74 ? 8.853 -7.267 -16.222 1.00 89.06 74 PHE A CA 1
ATOM 634 C C . PHE A 1 74 ? 9.480 -6.135 -15.405 1.00 89.06 74 PHE A C 1
ATOM 636 O O . PHE A 1 74 ? 10.471 -6.385 -14.710 1.00 89.06 74 PHE A O 1
ATOM 643 N N . SER A 1 75 ? 8.941 -4.915 -15.460 1.00 88.94 75 SER A N 1
ATOM 644 C CA . SER A 1 75 ? 9.466 -3.788 -14.690 1.00 88.94 75 SER A CA 1
ATOM 645 C C . SER A 1 75 ? 9.425 -4.071 -13.184 1.00 88.94 75 SER A C 1
ATOM 647 O O . SER A 1 75 ? 8.537 -4.761 -12.678 1.00 88.94 75 SER A O 1
ATOM 649 N N . ALA A 1 76 ? 10.393 -3.526 -12.442 1.00 88.25 76 ALA A N 1
ATOM 650 C CA . ALA A 1 76 ? 10.449 -3.691 -10.988 1.00 88.25 76 ALA A CA 1
ATOM 651 C C 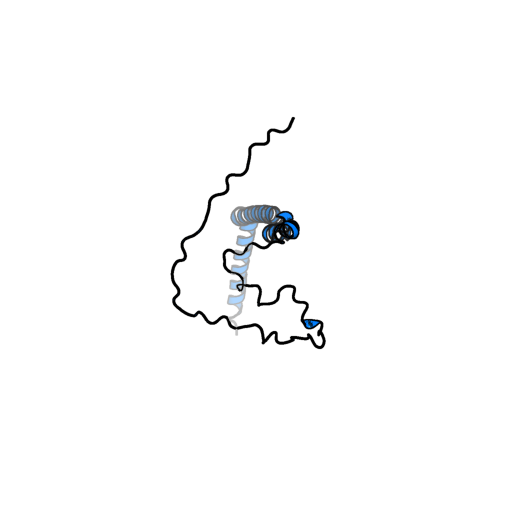. ALA A 1 76 ? 9.150 -3.210 -10.320 1.00 88.25 76 ALA A C 1
ATOM 653 O O . ALA A 1 76 ? 8.613 -3.885 -9.447 1.00 88.25 76 ALA A O 1
ATOM 654 N N . ARG A 1 77 ? 8.593 -2.093 -10.803 1.00 89.44 77 ARG A N 1
ATOM 655 C CA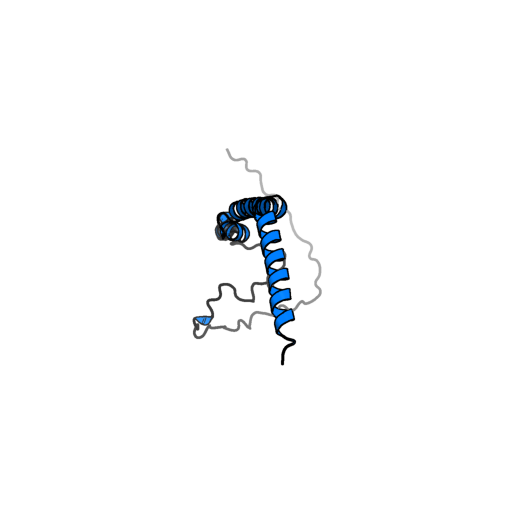 . ARG A 1 77 ? 7.318 -1.540 -10.337 1.00 89.44 77 ARG A CA 1
ATOM 656 C C . ARG A 1 77 ? 6.163 -2.529 -10.490 1.00 89.44 77 ARG A C 1
ATOM 658 O O . ARG A 1 77 ? 5.405 -2.706 -9.542 1.00 89.44 77 ARG A O 1
ATOM 665 N N . ASN A 1 78 ? 6.042 -3.176 -11.649 1.00 89.50 78 ASN A N 1
ATOM 666 C CA . ASN A 1 78 ? 4.963 -4.130 -11.892 1.00 89.50 78 ASN A CA 1
ATOM 667 C C . ASN A 1 78 ? 5.067 -5.340 -10.949 1.00 89.50 78 ASN A C 1
ATOM 669 O O . ASN A 1 78 ? 4.073 -5.774 -10.374 1.00 89.50 78 ASN A O 1
ATOM 673 N N . ARG A 1 79 ? 6.290 -5.819 -10.685 1.00 89.56 79 ARG A N 1
ATOM 674 C CA . ARG A 1 79 ? 6.532 -6.892 -9.705 1.00 89.56 79 ARG A CA 1
ATOM 675 C C . ARG A 1 79 ? 6.092 -6.494 -8.295 1.00 89.56 79 ARG A C 1
ATOM 677 O O . ARG A 1 79 ? 5.451 -7.297 -7.630 1.00 89.56 79 ARG A O 1
ATOM 684 N N . PHE A 1 80 ? 6.386 -5.267 -7.854 1.00 89.62 80 PHE A N 1
ATOM 685 C CA . PHE A 1 80 ? 5.983 -4.791 -6.525 1.00 89.62 80 PHE A CA 1
ATOM 686 C C . PHE A 1 80 ? 4.466 -4.658 -6.372 1.00 89.62 80 PHE A C 1
ATOM 688 O O . PHE A 1 80 ? 3.924 -5.068 -5.349 1.00 89.62 80 PHE A O 1
ATOM 695 N N . LEU A 1 81 ? 3.773 -4.137 -7.387 1.00 87.06 81 LEU A N 1
ATOM 696 C CA . LEU A 1 81 ? 2.313 -3.988 -7.354 1.00 87.06 81 LEU A CA 1
ATOM 697 C C . LEU A 1 81 ? 1.586 -5.338 -7.297 1.00 87.06 81 LEU A C 1
ATOM 699 O O . LEU A 1 81 ? 0.543 -5.450 -6.660 1.00 87.06 81 LEU A O 1
ATOM 703 N N . HIS A 1 82 ? 2.148 -6.369 -7.927 1.00 89.31 82 HIS A N 1
ATOM 704 C CA . HIS A 1 82 ? 1.573 -7.714 -7.946 1.00 89.31 82 HIS A CA 1
ATOM 705 C C . HIS A 1 82 ? 2.074 -8.631 -6.823 1.00 89.31 82 HIS A C 1
ATOM 707 O O . HIS A 1 82 ? 1.601 -9.759 -6.710 1.00 89.31 82 HIS A O 1
ATOM 713 N N . MET A 1 83 ? 3.000 -8.169 -5.979 1.00 90.06 83 MET A N 1
ATOM 714 C CA . MET A 1 83 ? 3.557 -8.975 -4.889 1.00 90.06 83 MET A CA 1
ATOM 715 C C . MET A 1 83 ? 2.532 -9.246 -3.780 1.00 90.06 83 MET A C 1
ATOM 717 O O . MET A 1 83 ? 2.602 -10.279 -3.121 1.00 90.06 83 MET A O 1
ATOM 721 N N . VAL A 1 84 ? 1.571 -8.334 -3.590 1.00 90.94 84 VAL A N 1
ATOM 722 C CA . VAL A 1 84 ? 0.488 -8.482 -2.609 1.00 90.94 84 VAL A CA 1
ATOM 723 C C . VAL A 1 84 ? -0.861 -8.278 -3.300 1.00 90.94 84 VAL A C 1
ATOM 725 O O . VAL A 1 84 ? -1.412 -7.170 -3.284 1.00 90.94 84 VAL A O 1
ATOM 728 N N . PRO A 1 85 ? -1.399 -9.326 -3.950 1.00 88.25 85 PRO A N 1
ATOM 729 C CA . PRO A 1 85 ? -2.694 -9.224 -4.602 1.00 88.25 85 PRO A CA 1
ATOM 730 C C . PRO A 1 85 ? -3.763 -8.893 -3.555 1.00 88.25 85 PRO A C 1
ATOM 732 O O . PRO A 1 85 ? -3.875 -9.556 -2.528 1.00 88.25 85 PRO A O 1
ATOM 735 N N . GLY A 1 86 ? -4.540 -7.838 -3.804 1.00 90.94 86 GLY A N 1
ATOM 736 C CA . GLY A 1 86 ? -5.661 -7.463 -2.941 1.00 90.94 86 GLY A CA 1
ATOM 737 C C . GLY A 1 86 ? -5.316 -6.616 -1.713 1.00 90.94 86 GLY A C 1
ATOM 738 O O . GLY A 1 86 ? -6.241 -6.296 -0.971 1.00 90.94 86 GLY A O 1
ATOM 739 N N . LEU A 1 87 ? -4.058 -6.178 -1.521 1.00 92.75 87 LEU A N 1
ATOM 740 C CA . LEU A 1 87 ? -3.689 -5.296 -0.396 1.00 92.75 87 LEU A CA 1
ATOM 741 C C . LEU A 1 87 ? -4.609 -4.069 -0.320 1.00 92.75 87 LEU A C 1
ATOM 743 O O . LEU A 1 87 ? -5.131 -3.766 0.743 1.00 92.75 87 LEU A O 1
ATOM 747 N N . GLY A 1 88 ? -4.873 -3.409 -1.451 1.00 92.94 88 GLY A N 1
ATOM 748 C CA . GLY A 1 88 ? -5.723 -2.215 -1.475 1.00 92.94 88 GLY A CA 1
ATOM 749 C C . GLY A 1 88 ? -7.144 -2.472 -0.965 1.00 92.94 88 GLY A C 1
ATOM 750 O O . GLY A 1 88 ? -7.645 -1.723 -0.131 1.00 92.94 88 GLY A O 1
ATOM 751 N N . ILE A 1 89 ? -7.778 -3.560 -1.409 1.00 95.69 89 ILE A N 1
ATOM 752 C CA . ILE A 1 89 ? -9.142 -3.913 -0.984 1.00 95.69 89 ILE A CA 1
ATOM 753 C C . ILE A 1 89 ? -9.138 -4.340 0.487 1.00 95.69 89 ILE A C 1
ATOM 755 O O . ILE A 1 89 ? -10.014 -3.928 1.244 1.00 95.69 89 ILE A O 1
ATOM 759 N N . ALA A 1 90 ? -8.131 -5.109 0.908 1.00 96.00 90 ALA A N 1
ATOM 760 C CA . ALA A 1 90 ? -7.976 -5.523 2.296 1.00 96.00 90 ALA A CA 1
ATOM 761 C C . ALA A 1 90 ? -7.811 -4.319 3.234 1.00 96.00 90 ALA A C 1
ATOM 763 O O . ALA A 1 90 ? -8.473 -4.258 4.266 1.00 96.00 90 ALA A O 1
ATOM 764 N N . THR A 1 91 ? -6.991 -3.328 2.869 1.00 97.38 91 THR A N 1
ATOM 765 C CA . THR A 1 91 ? -6.819 -2.101 3.660 1.00 97.38 91 THR A CA 1
ATOM 766 C C . THR A 1 91 ? -8.123 -1.315 3.765 1.00 97.38 91 THR A C 1
ATOM 768 O O . THR A 1 91 ? -8.461 -0.856 4.852 1.00 97.38 91 THR A O 1
ATOM 771 N N . VAL A 1 92 ? -8.881 -1.188 2.671 1.00 97.62 92 VAL A N 1
ATOM 772 C CA . VAL A 1 92 ? -10.174 -0.484 2.682 1.00 97.62 92 VAL A CA 1
ATOM 773 C C . VAL A 1 92 ? -11.195 -1.210 3.560 1.00 97.62 92 VAL A C 1
ATOM 775 O O . VAL A 1 92 ? -11.826 -0.581 4.406 1.00 97.62 92 VAL A O 1
ATOM 778 N N . ALA A 1 93 ? -11.331 -2.529 3.410 1.00 97.81 93 ALA A N 1
ATOM 779 C CA . ALA A 1 93 ? -12.232 -3.331 4.234 1.00 97.81 93 ALA A CA 1
ATOM 780 C C . ALA A 1 93 ? -11.857 -3.258 5.722 1.00 97.81 93 ALA A C 1
ATOM 782 O O . ALA A 1 93 ? -12.721 -3.087 6.580 1.00 97.81 93 ALA A O 1
ATOM 783 N N . PHE A 1 94 ? -10.560 -3.324 6.025 1.00 97.38 94 PHE A N 1
ATOM 784 C CA . PHE A 1 94 ? -10.056 -3.200 7.385 1.00 97.38 94 PHE A CA 1
ATOM 785 C C . PHE A 1 94 ? -10.326 -1.812 7.976 1.00 97.38 94 PHE A C 1
ATOM 787 O O . PHE A 1 94 ? -10.794 -1.709 9.105 1.00 97.38 94 PHE A O 1
ATOM 794 N N . ALA A 1 95 ? -10.102 -0.741 7.212 1.00 98.25 95 ALA A N 1
ATOM 795 C CA . ALA A 1 95 ? -10.401 0.617 7.657 1.00 98.25 95 ALA A CA 1
ATOM 796 C C . ALA A 1 95 ? -11.900 0.813 7.936 1.00 98.25 95 ALA A C 1
ATOM 798 O O . ALA A 1 95 ? -12.258 1.416 8.945 1.00 98.25 95 ALA A O 1
ATOM 799 N N . ALA A 1 96 ? -12.774 0.265 7.086 1.00 98.19 96 ALA A N 1
ATOM 800 C CA . ALA A 1 96 ? -14.217 0.293 7.313 1.00 98.19 96 ALA A CA 1
ATOM 801 C C . ALA A 1 96 ? -14.610 -0.461 8.594 1.00 98.19 96 ALA A C 1
ATOM 803 O O . ALA A 1 96 ? -15.405 0.044 9.386 1.00 98.19 96 ALA A O 1
ATOM 804 N N . TYR A 1 97 ? -14.010 -1.631 8.834 1.00 97.12 97 TYR A N 1
ATOM 805 C CA . TYR A 1 97 ? -14.213 -2.387 10.069 1.00 97.12 97 TYR A CA 1
ATOM 806 C C . TYR A 1 97 ? -13.758 -1.601 11.305 1.00 97.12 97 TYR A C 1
ATOM 808 O O . TYR A 1 97 ? -14.509 -1.501 12.272 1.00 97.12 97 TYR A O 1
ATOM 816 N N . LEU A 1 98 ? -12.568 -0.994 11.266 1.00 97.31 98 LEU A N 1
ATOM 817 C CA . LEU A 1 98 ? -12.070 -0.170 12.368 1.00 97.31 98 LEU A CA 1
ATOM 818 C C . LEU A 1 98 ? -12.970 1.037 12.632 1.00 97.31 98 LEU A C 1
ATOM 820 O O . LEU A 1 98 ? -13.252 1.337 13.785 1.00 97.31 98 LEU A O 1
ATOM 824 N N . ALA A 1 99 ? -13.441 1.721 11.588 1.00 96.69 99 ALA A N 1
ATOM 825 C CA . ALA A 1 99 ? -14.357 2.847 11.747 1.00 96.69 99 ALA A CA 1
ATOM 826 C C . ALA A 1 99 ? -15.659 2.419 12.443 1.00 96.69 99 ALA A C 1
ATOM 828 O O . ALA A 1 99 ? -16.133 3.116 13.342 1.00 96.69 99 ALA A O 1
ATOM 829 N N . TYR A 1 100 ? -16.198 1.255 12.072 1.00 95.94 100 TYR A N 1
ATOM 830 C CA . TYR A 1 100 ? -17.373 0.685 12.724 1.00 95.94 100 TYR A CA 1
ATOM 831 C C . TYR A 1 100 ? -17.099 0.301 14.184 1.00 95.94 100 TYR A C 1
ATOM 833 O O . TYR A 1 100 ? -17.873 0.669 15.063 1.00 95.94 100 TYR A O 1
ATOM 841 N N . ASP A 1 101 ? -15.992 -0.389 14.464 1.00 94.06 101 ASP A N 1
ATOM 842 C CA . ASP A 1 101 ? -15.651 -0.806 15.827 1.00 94.06 101 ASP A CA 1
ATOM 843 C C . ASP A 1 101 ? -15.373 0.399 16.737 1.00 94.06 101 ASP A C 1
ATOM 845 O O . ASP A 1 101 ? -15.831 0.431 17.877 1.00 94.06 101 ASP A O 1
ATOM 849 N N . ILE A 1 102 ? -14.717 1.445 16.223 1.00 94.69 102 ILE A N 1
ATOM 850 C CA . ILE A 1 102 ? -14.519 2.704 16.952 1.00 94.69 102 ILE A CA 1
ATOM 851 C C . ILE A 1 102 ? -15.872 3.335 17.285 1.00 94.69 102 ILE A C 1
ATOM 853 O O . ILE A 1 102 ? -16.083 3.719 18.434 1.00 94.69 102 ILE A O 1
ATOM 857 N N . TRP A 1 103 ? -16.791 3.408 16.321 1.00 93.56 103 TRP A N 1
ATOM 858 C CA . TRP A 1 103 ? -18.122 3.975 16.533 1.00 93.56 103 TRP A CA 1
ATOM 859 C C . TRP A 1 103 ? -18.957 3.184 17.555 1.00 93.56 103 TRP A C 1
ATOM 861 O O . TRP A 1 103 ? -19.560 3.780 18.449 1.00 93.56 103 TRP A O 1
ATOM 871 N N . ASP A 1 104 ? -18.946 1.853 17.479 1.00 89.88 104 ASP A N 1
ATOM 872 C CA . ASP A 1 104 ? -19.622 0.968 18.437 1.00 89.88 104 ASP A CA 1
ATOM 873 C C . ASP A 1 104 ? -18.980 1.046 19.835 1.00 89.88 104 ASP A C 1
ATOM 875 O O . ASP A 1 104 ? -19.656 1.001 20.862 1.00 89.88 104 ASP A O 1
ATOM 879 N N . SER A 1 105 ? -17.663 1.251 19.900 1.00 86.31 105 SER A N 1
ATOM 880 C CA . SER A 1 105 ? -16.938 1.377 21.165 1.00 86.31 105 SER A CA 1
ATOM 881 C C . SER A 1 105 ? -17.191 2.687 21.915 1.00 86.31 105 SER A C 1
ATOM 883 O O . SER A 1 105 ? -16.944 2.726 23.122 1.00 86.31 105 SER A O 1
ATOM 885 N N . THR A 1 106 ? -17.630 3.741 21.219 1.00 88.25 106 THR A N 1
ATOM 886 C CA . THR A 1 106 ? -17.895 5.064 21.803 1.00 88.25 106 THR A CA 1
ATOM 887 C C . THR A 1 106 ? -19.375 5.302 22.060 1.00 88.25 106 THR A C 1
ATOM 889 O O . THR A 1 106 ? -19.719 5.857 23.096 1.00 88.25 106 THR A O 1
ATOM 892 N N . ASN A 1 107 ? -20.246 4.868 21.147 1.00 84.75 107 ASN A N 1
ATOM 893 C CA . ASN A 1 107 ? -21.678 5.174 21.198 1.00 84.75 107 ASN A CA 1
ATOM 894 C C . ASN A 1 107 ? -22.567 3.934 21.386 1.00 84.75 107 ASN A C 1
ATOM 896 O O . ASN A 1 107 ? -23.764 4.074 21.629 1.00 84.75 107 ASN A O 1
ATOM 900 N N . GLY A 1 108 ? -22.012 2.731 21.222 1.00 83.81 108 GLY A N 1
ATOM 901 C CA . GLY A 1 108 ? -22.754 1.474 21.232 1.00 83.81 108 GLY A CA 1
ATOM 902 C C . GLY A 1 108 ? -22.766 0.763 22.586 1.00 83.81 108 GLY A C 1
ATOM 903 O O . GLY A 1 108 ? -22.337 1.282 23.619 1.00 83.81 108 GLY A O 1
ATOM 904 N N . ALA A 1 109 ? -23.248 -0.481 22.576 1.00 82.31 109 ALA A N 1
ATOM 905 C CA . ALA A 1 109 ? -23.376 -1.314 23.775 1.00 82.31 109 ALA A CA 1
ATOM 906 C C . ALA A 1 109 ? -22.024 -1.570 24.467 1.00 82.31 109 ALA A C 1
ATOM 908 O O . ALA A 1 109 ? -21.952 -1.642 25.695 1.00 82.31 109 ALA A O 1
ATOM 909 N N . LYS A 1 110 ? -20.932 -1.617 23.695 1.00 81.94 110 LYS A N 1
ATOM 910 C CA . LYS A 1 110 ? -19.575 -1.802 24.224 1.00 81.94 110 LYS A CA 1
ATOM 911 C C . LYS A 1 110 ? -19.106 -0.640 25.103 1.00 81.94 110 LYS A C 1
ATOM 913 O O . LYS A 1 110 ? -18.289 -0.859 25.995 1.00 81.94 110 LYS A O 1
ATOM 918 N N . ALA A 1 111 ? -19.597 0.582 24.878 1.00 86.00 111 ALA A N 1
ATOM 919 C CA . ALA A 1 111 ? -19.263 1.730 25.724 1.00 86.00 111 ALA A CA 1
ATOM 920 C C . ALA A 1 111 ? -19.818 1.537 27.146 1.00 86.00 111 ALA A C 1
ATOM 922 O O . ALA A 1 111 ? -19.082 1.632 28.125 1.00 86.00 111 ALA A O 1
ATOM 923 N N . GLN A 1 112 ? -21.087 1.134 27.239 1.00 85.12 112 GLN A N 1
ATOM 924 C CA . GLN A 1 112 ? -21.776 0.838 28.500 1.00 85.12 112 GLN A CA 1
ATOM 925 C C . GLN A 1 112 ? -21.109 -0.319 29.255 1.00 85.12 112 GLN A C 1
ATOM 927 O O . GLN A 1 112 ? -20.962 -0.295 30.476 1.00 85.12 112 GLN A O 1
ATOM 932 N N . GLU A 1 113 ? -20.679 -1.355 28.533 1.00 86.25 113 GLU A N 1
ATOM 933 C CA . GLU A 1 113 ? -19.937 -2.467 29.129 1.00 86.25 113 GLU A CA 1
ATOM 934 C C . GLU A 1 113 ? -18.578 -2.020 29.678 1.00 86.25 113 GLU A C 1
ATOM 936 O O . GLU A 1 113 ? -18.216 -2.412 30.787 1.00 86.25 113 GLU A O 1
ATOM 941 N N . LYS A 1 114 ? -17.837 -1.164 28.959 1.00 86.94 114 LYS A N 1
ATOM 942 C CA . LYS A 1 114 ? -16.564 -0.608 29.448 1.00 86.94 114 LYS A CA 1
ATOM 943 C C . LYS A 1 114 ? -16.743 0.193 30.732 1.00 86.94 114 LYS A C 1
ATOM 945 O O . LYS A 1 114 ? -15.923 0.055 31.638 1.00 86.94 114 LYS A O 1
ATOM 950 N N . GLU A 1 115 ? -17.798 0.998 30.822 1.00 88.19 115 GLU A N 1
ATOM 951 C CA . GLU A 1 115 ? -18.118 1.756 32.032 1.00 88.19 115 GLU A CA 1
ATOM 952 C C . GLU A 1 115 ? -18.365 0.815 33.210 1.00 88.19 115 GLU A C 1
ATOM 954 O O . GLU A 1 115 ? -17.661 0.925 34.216 1.00 88.19 115 GLU A O 1
ATOM 959 N N . L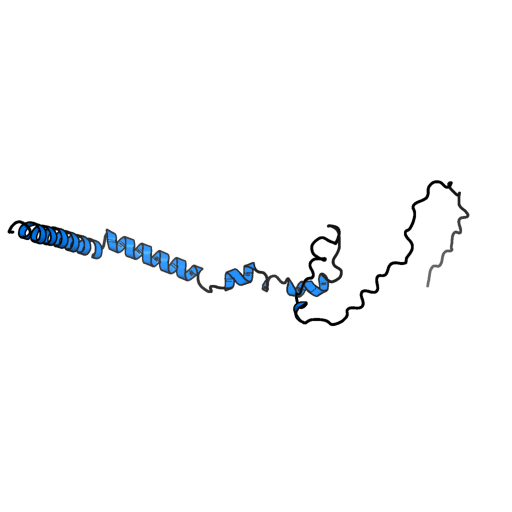YS A 1 116 ? -19.228 -0.197 33.038 1.00 91.69 116 LYS A N 1
ATOM 960 C CA . LYS A 1 116 ? -19.496 -1.226 34.059 1.00 91.69 116 LYS A CA 1
ATOM 961 C C . LYS A 1 116 ? -18.225 -1.931 34.527 1.00 91.69 116 LYS A C 1
ATOM 963 O O . LYS A 1 116 ? -18.007 -2.089 35.725 1.00 91.69 116 LYS A O 1
ATOM 968 N N . TRP A 1 117 ? -17.363 -2.344 33.597 1.00 88.25 117 TRP A N 1
ATOM 969 C CA . TRP A 1 117 ? -16.084 -2.968 33.941 1.00 88.25 117 TRP A CA 1
ATOM 970 C C . TRP A 1 117 ? -15.160 -2.003 34.682 1.00 88.25 117 TRP A C 1
ATOM 972 O O . TRP A 1 117 ? -14.503 -2.407 35.637 1.00 88.25 117 TRP A O 1
ATOM 982 N N . SER A 1 118 ? -15.120 -0.729 34.286 1.00 90.50 118 SER A N 1
ATOM 983 C CA . SER A 1 118 ? -14.314 0.287 34.967 1.00 90.50 118 SER A CA 1
ATOM 984 C C . SER A 1 118 ? -14.803 0.549 36.393 1.00 90.50 118 SER A C 1
ATOM 986 O O . SER A 1 118 ? -13.990 0.696 37.304 1.00 90.50 118 SER A O 1
ATOM 988 N N . GLU A 1 119 ? -16.119 0.561 36.604 1.00 92.88 119 GLU A N 1
ATOM 989 C CA . GLU A 1 119 ? -16.745 0.709 37.915 1.00 92.88 119 GLU A CA 1
ATOM 990 C C . GLU A 1 119 ? -16.444 -0.500 38.793 1.00 92.88 119 GLU A C 1
ATOM 992 O O . GLU A 1 119 ? -15.935 -0.336 39.901 1.00 92.88 119 GLU A O 1
ATOM 997 N N . TRP A 1 120 ? -16.640 -1.710 38.266 1.00 92.94 120 TRP A N 1
ATOM 998 C CA . TRP A 1 120 ? -16.291 -2.944 38.964 1.00 92.94 120 TRP A CA 1
ATOM 999 C C . TRP A 1 120 ? -14.803 -3.003 39.329 1.00 92.94 120 TRP A C 1
ATOM 1001 O O . TRP A 1 120 ? -14.456 -3.437 40.426 1.00 92.94 120 TRP A O 1
ATOM 1011 N N . MET A 1 121 ? -13.909 -2.537 38.449 1.00 92.81 121 MET A N 1
ATOM 1012 C CA . MET A 1 121 ? -12.468 -2.480 38.722 1.00 92.81 121 MET A CA 1
ATOM 1013 C C . MET A 1 121 ? -12.145 -1.495 39.847 1.00 92.81 121 MET A C 1
ATOM 1015 O O . MET A 1 121 ? -11.388 -1.852 40.746 1.00 92.81 121 MET A O 1
ATOM 1019 N N . LYS A 1 122 ? -12.754 -0.302 39.851 1.00 91.69 122 LYS A N 1
ATOM 1020 C CA . LYS A 1 122 ? -12.612 0.676 40.947 1.00 91.69 122 LYS A CA 1
ATOM 1021 C C . LYS A 1 122 ? -13.104 0.103 42.272 1.00 91.69 122 LYS A C 1
ATOM 1023 O O . LYS A 1 122 ? -12.437 0.233 43.294 1.00 91.69 122 LYS A O 1
ATOM 1028 N N . GLU A 1 123 ? -14.258 -0.553 42.247 1.00 91.38 123 GLU A N 1
ATOM 1029 C CA . GLU A 1 123 ? -14.848 -1.189 43.421 1.00 91.38 123 GLU A CA 1
ATOM 1030 C C . GLU A 1 123 ? -13.955 -2.322 43.951 1.00 91.38 123 GLU A C 1
ATOM 1032 O O . GLU A 1 123 ? -13.690 -2.425 45.149 1.00 91.38 123 GLU A O 1
ATOM 1037 N N . ARG A 1 124 ? -13.438 -3.164 43.055 1.00 91.69 124 ARG A N 1
ATOM 1038 C CA . ARG A 1 124 ? -12.519 -4.253 43.387 1.00 91.69 124 ARG A CA 1
ATOM 1039 C C . ARG A 1 124 ? -11.197 -3.732 43.949 1.00 91.69 124 ARG A C 1
ATOM 1041 O O . ARG A 1 124 ? -10.720 -4.287 44.935 1.00 91.69 124 ARG A O 1
ATOM 1048 N N . ASP A 1 125 ? -10.615 -2.692 43.361 1.00 90.94 125 ASP A N 1
ATOM 1049 C CA . ASP A 1 125 ? -9.380 -2.089 43.867 1.00 90.94 125 ASP A CA 1
ATOM 1050 C C . ASP A 1 125 ? -9.612 -1.482 45.258 1.00 90.94 125 ASP A C 1
ATOM 1052 O O . ASP A 1 125 ? -8.834 -1.743 46.174 1.00 90.94 125 ASP A O 1
ATOM 1056 N N . ALA A 1 126 ? -10.737 -0.796 45.487 1.00 85.88 126 ALA A N 1
ATOM 1057 C CA . ALA A 1 126 ? -11.118 -0.323 46.821 1.00 85.88 126 ALA A CA 1
ATOM 1058 C C . ALA A 1 126 ? -11.223 -1.475 47.842 1.00 85.88 126 ALA A C 1
ATOM 1060 O O . ALA A 1 126 ? -10.729 -1.358 48.966 1.00 85.88 126 ALA A O 1
ATOM 1061 N N . ARG A 1 127 ? -11.791 -2.624 47.440 1.00 85.19 127 ARG A N 1
ATOM 1062 C CA . ARG A 1 127 ? -11.832 -3.844 48.269 1.00 85.19 127 ARG A CA 1
ATOM 1063 C C . ARG A 1 127 ? -10.436 -4.401 48.571 1.00 85.19 127 ARG A C 1
ATOM 1065 O O . ARG A 1 127 ? -10.189 -4.838 49.694 1.00 85.19 127 ARG A O 1
ATOM 1072 N N . LEU A 1 128 ? -9.526 -4.398 47.598 1.00 83.38 128 LEU A N 1
ATOM 1073 C CA . LEU A 1 128 ? -8.151 -4.878 47.780 1.00 83.38 128 LEU A CA 1
ATOM 1074 C C . LEU A 1 128 ? -7.342 -3.955 48.704 1.00 83.38 128 LEU A C 1
ATOM 1076 O O . LEU A 1 128 ? -6.626 -4.444 49.577 1.00 83.38 128 LEU A O 1
ATOM 1080 N N . HIS A 1 129 ? -7.501 -2.638 48.575 1.00 72.56 129 HIS A N 1
ATOM 1081 C CA . HIS A 1 129 ? -6.790 -1.656 49.397 1.00 72.56 129 HIS A CA 1
ATOM 1082 C C . HIS A 1 129 ? -7.345 -1.526 50.825 1.00 72.56 129 HIS A C 1
ATOM 1084 O O . HIS A 1 129 ? -6.579 -1.226 51.735 1.00 72.56 129 HIS A O 1
ATOM 1090 N N . GLY A 1 130 ? -8.628 -1.825 51.061 1.00 69.44 130 GLY A N 1
ATOM 1091 C CA . GLY A 1 130 ? -9.204 -1.880 52.413 1.00 69.44 130 GLY A CA 1
ATOM 1092 C C . GLY A 1 130 ? -8.791 -3.112 53.232 1.00 69.44 130 GLY A C 1
ATOM 1093 O O . GLY A 1 130 ? -8.879 -3.101 54.455 1.00 69.44 130 GLY A O 1
ATOM 1094 N N . ARG A 1 131 ? -8.322 -4.185 52.579 1.00 60.31 131 ARG A N 1
ATOM 1095 C CA . ARG A 1 131 ? -7.877 -5.424 53.244 1.00 60.31 131 ARG A CA 1
ATOM 1096 C C . ARG A 1 131 ? -6.385 -5.420 53.604 1.00 60.31 131 ARG A C 1
ATOM 1098 O O . ARG A 1 131 ? -5.969 -6.216 54.440 1.00 60.31 131 ARG A O 1
ATOM 1105 N N . ALA A 1 132 ? -5.590 -4.532 53.007 1.00 58.84 132 ALA A N 1
ATOM 1106 C CA . ALA A 1 132 ? -4.139 -4.465 53.207 1.00 58.84 132 ALA A CA 1
ATOM 1107 C C . ALA A 1 132 ? -3.706 -3.793 54.531 1.00 58.84 132 ALA A C 1
ATOM 1109 O O . ALA A 1 132 ? -2.530 -3.839 54.875 1.00 58.84 132 ALA A O 1
ATO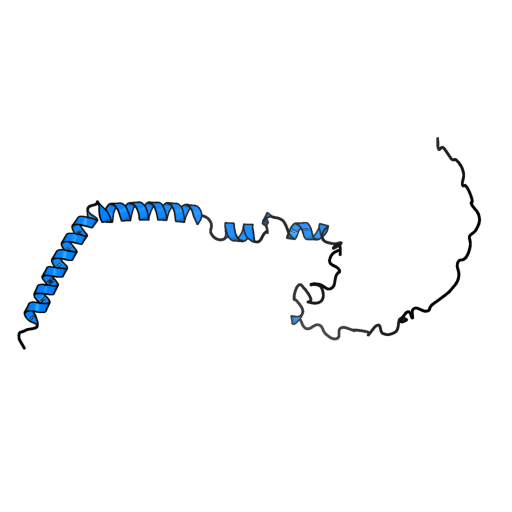M 1110 N N . THR A 1 133 ? -4.627 -3.184 55.286 1.00 58.50 133 THR A N 1
ATOM 1111 C CA . THR A 1 133 ? -4.336 -2.413 56.513 1.00 58.50 133 THR A CA 1
ATOM 1112 C C . THR A 1 133 ? -4.428 -3.218 57.823 1.00 58.50 133 THR A C 1
ATOM 1114 O O . THR A 1 133 ? -4.407 -2.622 58.894 1.00 58.50 133 THR A O 1
ATOM 1117 N N . HIS A 1 134 ? -4.541 -4.552 57.771 1.00 54.88 134 HIS A N 1
ATOM 1118 C CA . HIS A 1 134 ? -4.711 -5.432 58.945 1.00 54.88 134 HIS A CA 1
ATOM 1119 C C . HIS A 1 134 ? -3.524 -6.399 59.174 1.00 54.88 134 HIS A C 1
ATOM 1121 O O . HIS A 1 134 ? -3.728 -7.605 59.354 1.00 54.88 134 HIS A O 1
ATOM 1127 N N . HIS A 1 135 ? -2.290 -5.885 59.170 1.00 49.25 135 HIS A N 1
ATOM 1128 C CA . HIS A 1 135 ? -1.069 -6.621 59.538 1.00 49.25 135 HIS A CA 1
ATOM 1129 C C . HIS A 1 135 ? -0.241 -5.821 60.539 1.00 49.25 135 HIS A C 1
ATOM 1131 O O . HIS A 1 135 ? -0.077 -4.603 60.299 1.00 49.25 135 HIS A O 1
#

Radius of gyration: 41.88 Å; chains: 1; bounding box: 79×45×130 Å

pLDDT: mean 73.62, std 17.76, range [40.72, 98.25]

Organism: NCBI:txid286115

Sequence (135 aa):
MRSTTPCRRSTRLPKTPTNGTHPTPDTEHMVRREFPLFPFRLFRVNPPFLDKSLPDNHYDPWRKRDAWRRHDFFSARNRFLHMVPGLGIATVAFAAYLAYDIWDSTNGAKAQEKEKWSEWMKERDARLHGRATHH

Secondary structure (DSSP, 8-state):
--------------------------S------------GGG--SS-TTSTT-S-TT---TTHHHHGGGG-GGG-HHHHHHHSSTTHHHHHHHHHHHHHHHHHHHHHSHHHHHHHHHHHHHHHHHHHHHHHTT--

InterPro domains:
  IPR012576 NADH dehydrogenase [ubiquinone] 1 beta subcomplex subunit 3 [PF08122] (59-101)
  IPR012576 NADH dehydrogenase [ubiquinone] 1 beta subcomplex subunit 3 [PTHR15082] (25-101)

Foldseek 3Di:
DDDDDDDDDDDDDDDDDDDDDDDDPDDDPPPPPPPDDDDPVPPDPDDPCVVPVDPPPDDDPCCVVCVVVVDPCNDPVVCVVPVDPCPVVVVVVVVVVVVVVVCCCCPNPVVVVVVVVVVVVVVVVVVVVVVVPPD

=== Feature glossary ===
The record interleaves many kinds of information about one protein. Here is each kind framed as the question it answers.

Q: What known structures does this most resemble?
A: Structural nearest neighbors (via Foldseek easy-search vs the PDB). Reported per hit: target PDB id, E-value, and alignment TM-score. A TM-score above ~0.5 is the conventional threshold for 'same fold'.

Q: Where is each backbone atom in 3D?
A: The mmCIF table is the protein's shape written out atom by atom. For each backbone N, Cα, C, and carbonyl O, it records an (x, y, z) coordinate triple in Å plus the residue type, chain letter, and residue number.

Q: What are the backbone torsion angles?
A: The φ/ψ torsion pair specifies the backbone conformation at each residue. φ rotates about the N–Cα bond, ψ about the Cα–C bond. Steric clashes forbid most of the (φ, ψ) plane — the allowed regions (α-helix basin, β-sheet basin, left-handed helix) are the Ramachandran-allowed regions.

Q: Which residues are buried vs exposed?
A: Solvent-accessible surface area (SASA) is the area in Å² traced out by the centre of a 1.4 Å probe sphere (a water molecule) rolled over the protein's van der Waals surface (Shrake–Rupley / Lee–Richards construction). Buried residues have near-zero SASA; fully exposed residues can exceed 200 Å². The total SASA scales roughly with the number of surface residues.

Q: How confident is the AlphaFold model at each residue?
A: pLDDT is the predicted lDDT-Cα score: AlphaFold's confidence that the local environment of each residue (all inter-atomic distances within 15 Å) is correctly placed. It is a per-residue number between 0 and 100, with higher meaning more reliable.

Q: What does the local fold look like, residue by residue?
A: 3Di is Foldseek's structural alphabet. Each residue is assigned one of twenty discrete states based on how its Cα sits relative to its spatial (not sequential) neighbors. Aligning 3Di strings finds structural homologs roughly as well as full 3D superposition, but orders of magnitude faster.

Q: How big and how compact is the whole molecule?
A: Radius of gyration (Rg) is the root-mean-square distance of Cα atoms from their centroid — a single number for overall size and compactness. A globular domain of N residues has Rg ≈ 2.2·N^0.38 Å; an extended or disordered chain has a much larger Rg. The Cα contact count is the number of residue pairs whose Cα atoms are within 8 Å and are more than four positions apart in sequence — a standard proxy for tertiary packing density. The bounding box is the smallest axis-aligned box enclosing all Cα atoms.

Q: Which residues are in helices, strands, or loops?
A: DSSP 8-state secondary structure assigns each residue one of H (α-helix), G (3₁₀-helix), I (π-helix), E (extended β-strand), B (isolated β-bridge), T (hydrogen-bonded turn), S (bend), or '-' (coil). The assignment is computed from backbone hydrogen-bond geometry via the Kabsch–Sander algorithm.

Q: How mobile is each atom in the crystal?
A: Crystallographic B-factors measure how much each atom's electron density is smeared out, in Å². They rise in mobile loops and surface residues and fall in the buried interior. In AlphaFold models this column is repurposed to hold pLDDT instead.

Q: What if only a Cα trace is available?
A: P-SEA three-state annotation labels each residue as helix, strand, or coil based purely on the geometry of the Cα trace. It serves as a fallback when the full backbone (and thus DSSP) is unavailable.

Q: What family and function is it annotated with?
A: Database cross-references. InterPro integrates a dozen domain/family signature databases into unified entries with residue-range hits. GO terms attach function/process/location labels with evidence codes. CATH codes position the fold in a four-level structural taxonomy. Organism is the NCBI-taxonomy species name.

Q: Are the domains correctly placed relative to each other?
A: Predicted Aligned Error (PAE) is an AlphaFold confidence matrix: entry (i, j) is the expected error in the position of residue j, in ångströms, when the prediction is superimposed on the true structure at residue i. Low PAE within a block of residues means that block is internally rigid and well-predicted; high PAE between two blocks means their relative placement is uncertain even if each block individually is confident.

Q: What do the diagnostic plots show?
A: Three diagnostic plots accompany the record. The Cα contact map visualizes the tertiary structure as a 2D adjacency matrix (8 Å cutoff, sequence-local contacts suppressed). The Ramachandran plot shows the distribution of backbone (φ, ψ) torsions, with points in the α and β basins reflecting secondary structure content. The PAE plot shows AlphaFold's inter-residue confidence as a color matrix.

Q: What is the amino-acid chain?
A: Primary structure: the covalent order of the twenty standard amino acids along the backbone. Two proteins with the same sequence will (almost always) fold to the same structure; two with 30% identity often share a fold but not the details.

Q: What do the rendered images show?
A: The six renders are orthographic views along the three Cartesian axes in both directions. Representation (cartoon, sticks, or surface) and color scheme (sequence-rainbow or by-chain) vary across proteins so the training set covers all the common visualization conventions.